Protein AF-A0AAE2HY94-F1 (afdb_monomer_lite)

Sequence (88 aa):
MANYTRLYPWTLRHPAVRSLTFRARIAYVELLADTGSDPDRVDANTLAHLTRKDHRETLIEAGLIRANGDGTYAVIQPSDPLAALGSA

Radius of gyration: 13.01 Å; chains: 1; bounding box: 30×34×27 Å

Structure (mmCIF, N/CA/C/O backbone):
data_AF-A0AAE2HY94-F1
#
_entry.id   AF-A0AAE2HY94-F1
#
loop_
_atom_site.group_PDB
_atom_site.id
_atom_site.type_symbol
_atom_site.label_atom_id
_atom_site.label_alt_id
_atom_site.label_comp_id
_atom_site.label_asym_id
_atom_site.label_entity_id
_atom_site.label_seq_id
_atom_site.pdbx_PDB_ins_code
_atom_site.Cartn_x
_atom_site.Cartn_y
_atom_site.Cartn_z
_atom_site.occupancy
_atom_site.B_iso_or_equiv
_atom_site.auth_seq_id
_atom_site.auth_comp_id
_atom_site.auth_asym_id
_atom_site.auth_atom_id
_atom_site.pdbx_PDB_model_num
ATOM 1 N N . MET A 1 1 ? 19.615 9.411 -11.970 1.00 43.16 1 MET A N 1
ATOM 2 C CA . MET A 1 1 ? 18.665 8.681 -12.840 1.00 43.16 1 MET A CA 1
ATOM 3 C C . MET A 1 1 ? 17.305 8.755 -12.177 1.00 43.16 1 MET A C 1
ATOM 5 O O . MET A 1 1 ? 17.241 8.516 -10.982 1.00 43.16 1 MET A O 1
ATOM 9 N N . ALA A 1 2 ? 16.259 9.161 -12.897 1.00 44.22 2 ALA A N 1
ATOM 10 C CA . ALA A 1 2 ? 14.904 9.135 -12.354 1.00 44.22 2 ALA A CA 1
ATOM 11 C C . ALA A 1 2 ? 14.435 7.673 -12.287 1.00 44.22 2 ALA A C 1
ATOM 13 O O . ALA A 1 2 ? 14.353 7.008 -13.321 1.00 44.22 2 ALA A O 1
ATOM 14 N N . ASN A 1 3 ? 14.194 7.165 -11.077 1.00 53.81 3 ASN A N 1
ATOM 15 C CA . ASN A 1 3 ? 13.596 5.852 -10.864 1.00 53.81 3 ASN A CA 1
ATOM 16 C C . ASN A 1 3 ? 12.099 5.972 -11.154 1.00 53.81 3 ASN A C 1
ATOM 18 O O . ASN A 1 3 ? 11.331 6.456 -10.332 1.00 53.81 3 ASN A O 1
ATOM 22 N N . TYR A 1 4 ? 11.691 5.602 -12.365 1.00 52.75 4 TYR A N 1
ATOM 23 C CA . TYR A 1 4 ? 10.277 5.553 -12.714 1.00 52.75 4 TYR A CA 1
ATOM 24 C C . TYR A 1 4 ? 9.702 4.210 -12.269 1.00 52.75 4 TYR A C 1
ATOM 26 O O . TYR A 1 4 ? 9.993 3.179 -12.879 1.00 52.75 4 TYR A O 1
ATOM 34 N N . THR A 1 5 ? 8.851 4.212 -11.246 1.00 63.62 5 THR A N 1
ATOM 35 C CA . THR A 1 5 ? 8.042 3.031 -10.935 1.00 63.62 5 THR A CA 1
ATOM 36 C C . THR A 1 5 ? 6.998 2.824 -12.019 1.00 63.62 5 THR A C 1
ATOM 38 O O . THR A 1 5 ? 6.185 3.702 -12.313 1.00 63.62 5 THR A O 1
ATOM 41 N N . ARG A 1 6 ? 6.990 1.625 -12.608 1.00 67.62 6 ARG A N 1
ATOM 42 C CA . ARG A 1 6 ? 5.911 1.205 -13.502 1.00 67.62 6 ARG A CA 1
ATOM 43 C C . ARG A 1 6 ? 4.666 0.919 -12.674 1.00 67.62 6 ARG A C 1
ATOM 45 O O . ARG A 1 6 ? 4.580 -0.104 -12.004 1.00 67.62 6 ARG A O 1
ATOM 52 N N . LEU A 1 7 ? 3.705 1.830 -12.747 1.00 70.06 7 LEU A N 1
ATOM 53 C CA . LEU A 1 7 ? 2.358 1.617 -12.239 1.00 70.06 7 LEU A CA 1
ATOM 54 C C . LEU A 1 7 ? 1.503 1.056 -13.361 1.00 70.06 7 LEU A C 1
ATOM 56 O O . LEU A 1 7 ? 1.284 1.711 -14.383 1.00 70.06 7 LEU A O 1
ATOM 60 N N . TYR A 1 8 ? 1.006 -0.157 -13.173 1.00 72.06 8 TYR A N 1
ATOM 61 C CA . TYR A 1 8 ? 0.101 -0.741 -14.142 1.00 72.06 8 TYR A CA 1
ATOM 62 C C . TYR A 1 8 ? -1.322 -0.202 -13.938 1.00 72.06 8 TYR A C 1
ATOM 64 O O . TYR A 1 8 ? -1.778 -0.072 -12.798 1.00 72.06 8 TYR A O 1
ATOM 72 N N . PRO A 1 9 ? -2.083 0.079 -15.014 1.00 72.69 9 PRO A N 1
ATOM 73 C CA . PRO A 1 9 ? -3.448 0.595 -14.890 1.00 72.69 9 PRO A CA 1
ATOM 74 C C . PRO A 1 9 ? -4.382 -0.291 -14.051 1.00 72.69 9 PRO A C 1
ATOM 76 O O . PRO A 1 9 ? -5.328 0.215 -13.444 1.00 72.69 9 PRO A O 1
ATOM 79 N N . TRP A 1 10 ? -4.137 -1.605 -14.001 1.00 75.31 10 TRP A N 1
ATOM 80 C CA . TRP A 1 10 ? -4.927 -2.539 -13.195 1.00 75.31 10 TRP A CA 1
ATOM 81 C C . TRP A 1 10 ? -4.651 -2.433 -11.693 1.00 75.31 10 TRP A C 1
ATOM 83 O O . TRP A 1 10 ? -5.565 -2.692 -10.914 1.00 75.31 10 TRP A O 1
ATOM 93 N N . THR A 1 11 ? -3.473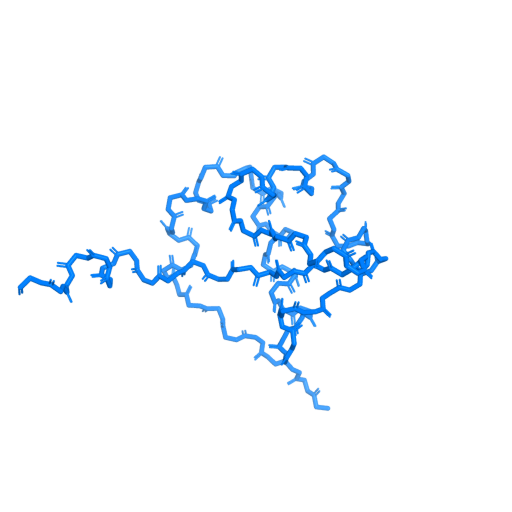 -1.966 -11.269 1.00 78.44 11 THR A N 1
ATOM 94 C CA . THR A 1 11 ? -3.139 -1.755 -9.851 1.00 78.44 11 THR A CA 1
ATOM 95 C C . THR A 1 11 ? -4.151 -0.820 -9.188 1.00 78.44 11 THR A C 1
ATOM 97 O O . THR A 1 11 ? -4.695 -1.128 -8.133 1.00 78.44 11 THR A O 1
ATOM 100 N N . LEU A 1 12 ? -4.514 0.279 -9.860 1.00 82.94 12 LEU A N 1
ATOM 101 C CA . LEU A 1 12 ? -5.523 1.228 -9.368 1.00 82.94 12 LEU A CA 1
ATOM 102 C C . LEU A 1 12 ? -6.960 0.690 -9.432 1.00 82.94 12 LEU A C 1
ATOM 104 O O . LEU A 1 12 ? -7.860 1.228 -8.784 1.00 82.94 12 LEU A O 1
ATOM 108 N N . ARG A 1 13 ? -7.193 -0.353 -10.233 1.00 83.94 13 ARG A N 1
ATOM 109 C CA . ARG A 1 13 ? -8.499 -1.004 -10.393 1.00 83.94 13 ARG A CA 1
ATOM 110 C C . ARG A 1 13 ? -8.679 -2.195 -9.452 1.00 83.94 13 ARG A C 1
ATOM 112 O O . ARG A 1 13 ? -9.811 -2.657 -9.315 1.00 83.94 13 ARG A O 1
ATOM 119 N N . HIS A 1 14 ? -7.611 -2.662 -8.803 1.00 86.00 14 HIS A N 1
ATOM 120 C CA . HIS A 1 14 ? -7.659 -3.791 -7.884 1.00 86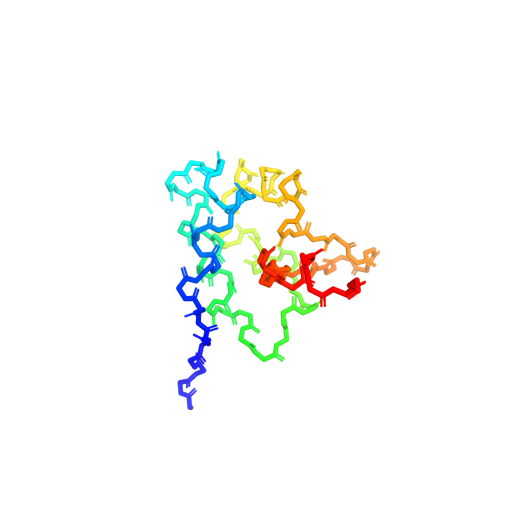.00 14 HIS A CA 1
ATOM 121 C C . HIS A 1 14 ? -8.617 -3.500 -6.710 1.00 86.00 14 HIS A C 1
ATOM 123 O O . HIS A 1 14 ? -8.576 -2.389 -6.168 1.00 86.00 14 HIS A O 1
ATOM 129 N N . PRO A 1 15 ? -9.468 -4.455 -6.280 1.00 87.44 15 PRO A N 1
ATOM 130 C CA . PRO A 1 15 ? -10.448 -4.229 -5.214 1.00 87.44 15 PRO A CA 1
ATOM 131 C C . PRO A 1 15 ? -9.840 -3.672 -3.923 1.00 87.44 15 PRO A C 1
ATOM 133 O O . PRO A 1 15 ? -10.387 -2.725 -3.367 1.00 87.44 15 PRO A O 1
ATOM 136 N N . ALA A 1 16 ? -8.671 -4.179 -3.517 1.00 87.06 16 ALA A N 1
ATOM 137 C CA . ALA A 1 16 ? -7.962 -3.709 -2.323 1.00 87.06 16 ALA A CA 1
ATOM 138 C C . ALA A 1 16 ? -7.511 -2.240 -2.411 1.00 87.06 16 ALA A C 1
ATOM 140 O O . ALA A 1 16 ? -7.420 -1.566 -1.397 1.00 87.06 16 ALA A O 1
ATOM 141 N N . VAL A 1 17 ? -7.256 -1.725 -3.620 1.00 88.94 17 VAL A N 1
ATOM 142 C CA . VAL A 1 17 ? -6.904 -0.312 -3.837 1.00 88.94 17 VAL A CA 1
ATOM 143 C C . VAL A 1 17 ? -8.172 0.531 -4.005 1.00 88.94 17 VAL A C 1
ATOM 145 O O . VAL A 1 17 ? -8.249 1.660 -3.525 1.00 88.94 17 VAL A O 1
ATOM 148 N N . ARG A 1 18 ? -9.215 -0.016 -4.643 1.00 89.44 18 ARG A N 1
ATOM 149 C CA . ARG A 1 18 ? -10.511 0.657 -4.830 1.00 89.44 18 ARG A CA 1
ATOM 150 C C . ARG A 1 18 ? -11.323 0.806 -3.544 1.00 89.44 18 ARG A C 1
ATOM 152 O O . ARG A 1 18 ? -12.167 1.696 -3.496 1.00 89.44 18 ARG A O 1
ATOM 159 N N . SER A 1 19 ? -11.106 -0.020 -2.529 1.00 88.44 19 SER A N 1
ATOM 160 C CA . SER A 1 19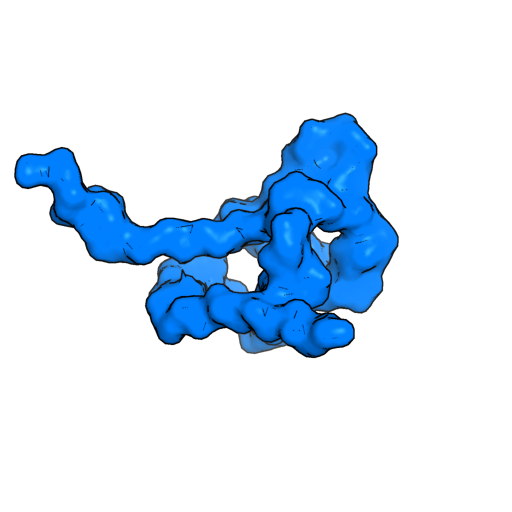 ? -11.751 0.141 -1.219 1.00 88.44 19 SER A CA 1
ATOM 161 C C . SER A 1 19 ? -11.149 1.292 -0.405 1.00 88.44 19 SER A C 1
ATOM 163 O O . SER A 1 19 ? -11.820 1.841 0.465 1.00 88.44 19 SER A O 1
ATOM 165 N N . LEU A 1 20 ? -9.918 1.710 -0.716 1.00 89.31 20 LEU A N 1
ATOM 166 C CA . LEU A 1 20 ? -9.245 2.810 -0.031 1.00 89.31 20 LEU A CA 1
ATOM 167 C C . LEU A 1 20 ? -9.914 4.162 -0.303 1.00 89.31 20 LEU A C 1
ATOM 169 O O . LEU A 1 20 ? -10.436 4.419 -1.397 1.00 89.31 20 LEU A O 1
ATOM 173 N N . THR A 1 21 ? -9.773 5.077 0.659 1.00 90.25 21 THR A N 1
ATOM 174 C CA . THR A 1 21 ? -10.044 6.507 0.450 1.00 90.25 21 THR A CA 1
ATOM 175 C C . THR A 1 21 ? -9.102 7.090 -0.607 1.00 90.25 21 THR A C 1
ATOM 177 O O . THR A 1 21 ? -7.996 6.593 -0.816 1.00 90.25 21 THR A O 1
ATOM 180 N N . PHE A 1 22 ? -9.502 8.187 -1.255 1.00 87.56 22 PHE A N 1
ATOM 181 C CA . PHE A 1 22 ? -8.679 8.834 -2.284 1.00 87.56 22 PHE A CA 1
ATOM 182 C C . PHE A 1 22 ? -7.263 9.180 -1.791 1.00 87.56 22 PHE A C 1
ATOM 184 O O . PHE A 1 22 ? -6.288 8.915 -2.489 1.00 87.56 22 PHE A O 1
ATOM 191 N N . ARG A 1 23 ? -7.136 9.690 -0.557 1.00 88.12 23 ARG A N 1
ATOM 192 C CA . ARG A 1 23 ? -5.834 10.015 0.050 1.00 88.12 23 ARG A CA 1
ATOM 193 C C . ARG A 1 23 ? -4.969 8.777 0.289 1.00 88.12 23 ARG A C 1
ATOM 195 O O . ARG A 1 23 ? -3.787 8.811 -0.026 1.00 88.12 23 ARG A O 1
ATOM 202 N N . ALA A 1 24 ? -5.554 7.681 0.776 1.00 88.44 24 ALA A N 1
ATOM 203 C CA . ALA A 1 24 ? -4.822 6.430 0.972 1.00 88.44 24 ALA A CA 1
ATOM 204 C C . ALA A 1 24 ? -4.350 5.819 -0.362 1.00 88.44 24 ALA A C 1
ATOM 206 O O . ALA A 1 24 ? -3.258 5.262 -0.421 1.00 88.44 24 ALA A O 1
ATOM 207 N N . ARG A 1 25 ? -5.116 5.982 -1.454 1.00 89.12 25 ARG A N 1
ATOM 208 C CA . ARG A 1 25 ? -4.667 5.575 -2.800 1.00 89.12 25 ARG A CA 1
ATOM 209 C C . ARG A 1 25 ? -3.472 6.384 -3.286 1.00 89.12 25 ARG A C 1
ATOM 211 O O . ARG A 1 25 ? -2.557 5.797 -3.849 1.00 89.12 25 ARG A O 1
ATOM 218 N N . ILE A 1 26 ? -3.484 7.704 -3.083 1.00 86.81 26 ILE A N 1
ATOM 219 C CA . ILE A 1 26 ? -2.345 8.562 -3.442 1.00 86.81 26 ILE A CA 1
ATOM 220 C C . ILE A 1 26 ? -1.108 8.140 -2.652 1.00 86.81 26 ILE A C 1
ATOM 222 O O . ILE A 1 26 ? -0.089 7.857 -3.265 1.00 86.81 26 ILE A O 1
ATOM 226 N N . ALA A 1 27 ? -1.227 7.994 -1.330 1.00 87.06 27 ALA A N 1
ATOM 227 C CA . ALA A 1 27 ? -0.107 7.582 -0.485 1.00 87.06 27 ALA A CA 1
ATOM 228 C C . ALA A 1 27 ? 0.476 6.218 -0.905 1.00 87.06 27 ALA A C 1
ATOM 230 O O . ALA A 1 27 ? 1.687 6.029 -0.919 1.00 87.06 27 ALA A O 1
ATOM 231 N N . TYR A 1 28 ? -0.377 5.270 -1.306 1.00 88.56 28 TYR A N 1
ATOM 232 C CA . TYR A 1 28 ? 0.065 3.986 -1.856 1.00 88.56 28 TYR A CA 1
ATOM 233 C C . TYR A 1 28 ? 0.833 4.130 -3.179 1.00 88.56 28 TYR A C 1
ATOM 235 O O . TYR A 1 28 ? 1.854 3.479 -3.383 1.00 88.56 28 TYR A O 1
ATOM 243 N N . VAL A 1 29 ? 0.360 4.993 -4.080 1.00 85.94 29 VAL A N 1
ATOM 244 C CA . VAL A 1 29 ? 1.035 5.279 -5.353 1.00 85.94 29 VAL A CA 1
ATOM 245 C C . VAL A 1 29 ? 2.384 5.962 -5.130 1.00 85.94 29 VAL A C 1
ATOM 247 O O . VAL A 1 29 ? 3.356 5.600 -5.788 1.00 85.94 29 VAL A O 1
ATOM 250 N N . GLU A 1 30 ? 2.450 6.915 -4.201 1.00 84.31 30 GLU A N 1
ATOM 251 C CA . GLU A 1 30 ? 3.689 7.591 -3.805 1.00 84.31 30 GLU A CA 1
ATOM 252 C C . GLU A 1 30 ? 4.688 6.606 -3.201 1.00 84.31 30 GLU A C 1
ATOM 254 O O . GLU A 1 30 ? 5.846 6.612 -3.600 1.00 84.31 30 GLU A O 1
ATOM 259 N N . LEU A 1 31 ? 4.231 5.697 -2.332 1.00 86.56 31 LEU A N 1
ATOM 260 C CA . LEU A 1 31 ? 5.063 4.613 -1.812 1.00 86.56 31 LEU A CA 1
ATOM 261 C C . LEU A 1 31 ? 5.635 3.757 -2.936 1.00 86.56 31 LEU A C 1
ATOM 263 O O . LEU A 1 31 ? 6.840 3.575 -3.000 1.00 86.56 31 LEU A O 1
ATOM 267 N N . LEU A 1 32 ? 4.801 3.275 -3.859 1.00 84.56 32 LEU A N 1
ATOM 268 C CA . LEU A 1 32 ? 5.291 2.491 -4.992 1.00 84.56 32 LEU A CA 1
ATOM 269 C C . LEU A 1 32 ? 6.321 3.266 -5.824 1.00 84.56 32 LEU A C 1
ATOM 271 O O . LEU A 1 32 ? 7.304 2.681 -6.282 1.00 84.56 32 LEU A O 1
ATOM 275 N N . ALA A 1 33 ? 6.096 4.564 -6.039 1.00 80.81 33 ALA A N 1
ATOM 276 C CA . ALA A 1 33 ? 7.010 5.437 -6.767 1.00 80.81 33 ALA A CA 1
ATOM 277 C C . ALA A 1 33 ? 8.366 5.590 -6.063 1.00 80.81 33 ALA A C 1
ATOM 279 O O . ALA A 1 33 ? 9.402 5.483 -6.714 1.00 80.81 33 ALA A O 1
ATOM 280 N N . ASP A 1 34 ? 8.348 5.801 -4.749 1.00 80.56 34 ASP A N 1
ATOM 281 C CA . ASP A 1 34 ? 9.543 6.045 -3.943 1.00 80.56 34 ASP A CA 1
ATOM 282 C C . ASP A 1 34 ? 10.365 4.768 -3.733 1.00 80.56 34 ASP A C 1
ATOM 284 O O . ASP A 1 34 ? 11.590 4.767 -3.855 1.00 80.56 34 ASP A O 1
ATOM 288 N N . THR A 1 35 ? 9.685 3.639 -3.517 1.00 78.56 35 THR A N 1
ATOM 289 C CA . THR A 1 35 ? 10.346 2.365 -3.222 1.00 78.56 35 THR A CA 1
ATOM 290 C C . THR A 1 35 ? 10.922 1.706 -4.463 1.00 78.56 35 THR A C 1
ATOM 292 O O . THR A 1 35 ? 11.842 0.911 -4.332 1.00 78.56 35 THR A O 1
ATOM 295 N N . GLY A 1 36 ? 10.409 2.037 -5.656 1.00 71.12 36 GLY A N 1
ATOM 296 C CA . GLY A 1 36 ? 10.987 1.742 -6.972 1.00 71.12 36 GLY A CA 1
ATOM 297 C C . GLY A 1 36 ? 11.681 0.385 -7.119 1.00 71.12 36 GLY A C 1
ATOM 298 O O . GLY A 1 36 ? 11.081 -0.585 -7.579 1.00 71.12 36 GLY A O 1
ATOM 299 N N . SER A 1 37 ? 12.974 0.360 -6.790 1.00 68.62 37 SER A N 1
ATOM 300 C CA . SER A 1 37 ? 13.897 -0.772 -6.918 1.00 68.62 37 SER A CA 1
ATOM 301 C C . SER A 1 37 ? 13.885 -1.780 -5.763 1.00 68.62 37 SER A C 1
ATOM 303 O O . SER A 1 37 ? 14.343 -2.900 -5.967 1.00 68.62 37 SER A O 1
ATOM 305 N N . ASP A 1 38 ? 13.397 -1.405 -4.580 1.00 80.88 38 ASP A N 1
ATOM 306 C CA . ASP A 1 38 ? 13.325 -2.273 -3.397 1.00 80.88 38 ASP A CA 1
ATOM 307 C C . ASP A 1 38 ? 11.977 -2.103 -2.665 1.00 80.88 38 ASP A C 1
ATOM 309 O O . ASP A 1 38 ? 11.904 -1.549 -1.565 1.00 80.88 38 ASP A O 1
ATOM 313 N N . PRO A 1 39 ? 10.865 -2.541 -3.287 1.00 83.19 39 PRO A N 1
ATOM 314 C CA . PRO A 1 39 ? 9.554 -2.497 -2.648 1.00 83.19 39 PRO A CA 1
ATOM 315 C C . PRO A 1 39 ? 9.452 -3.449 -1.455 1.00 83.19 39 PRO A C 1
ATOM 317 O O . PRO A 1 39 ? 8.553 -3.281 -0.638 1.00 83.19 39 PRO A O 1
ATOM 320 N N . ASP A 1 40 ? 10.343 -4.433 -1.333 1.00 86.19 40 ASP A N 1
ATOM 321 C CA . ASP A 1 40 ? 10.309 -5.415 -0.253 1.00 86.19 40 ASP A CA 1
ATOM 322 C C . ASP A 1 40 ? 10.915 -4.880 1.044 1.00 86.19 40 ASP A C 1
ATOM 324 O O . ASP A 1 40 ? 10.684 -5.472 2.102 1.00 86.19 40 ASP A O 1
ATOM 328 N N . ARG A 1 41 ? 11.661 -3.768 0.990 1.00 87.38 41 ARG A N 1
ATOM 329 C CA . ARG A 1 41 ? 12.420 -3.277 2.138 1.00 87.38 41 ARG A CA 1
ATOM 330 C C . ARG A 1 41 ? 12.386 -1.758 2.306 1.00 87.38 41 ARG A C 1
ATOM 332 O O . ARG A 1 41 ? 13.377 -1.053 2.151 1.00 87.38 41 ARG A O 1
ATOM 339 N N . VAL A 1 42 ? 11.234 -1.266 2.744 1.00 88.00 42 VAL A N 1
ATOM 340 C CA . VAL A 1 42 ? 10.993 0.136 3.109 1.00 88.00 42 VAL A CA 1
ATOM 341 C C . VAL A 1 42 ? 11.225 0.342 4.597 1.00 88.00 42 VAL A C 1
ATOM 343 O O . VAL A 1 42 ? 10.637 -0.361 5.420 1.00 88.00 42 VAL A O 1
ATOM 346 N N . ASP A 1 43 ? 12.047 1.310 4.986 1.00 87.69 43 ASP A N 1
ATOM 347 C CA . ASP A 1 43 ? 12.238 1.622 6.401 1.00 87.69 43 ASP A CA 1
ATOM 348 C C . ASP A 1 43 ? 11.021 2.348 7.014 1.00 87.69 43 ASP A C 1
ATOM 350 O O . ASP A 1 43 ? 10.201 2.971 6.332 1.00 87.69 43 ASP A O 1
ATOM 354 N N . ALA A 1 44 ? 10.897 2.274 8.341 1.00 84.94 44 ALA A N 1
ATOM 355 C CA . ALA A 1 44 ? 9.769 2.852 9.067 1.00 84.94 44 ALA A CA 1
ATOM 356 C C . ALA A 1 44 ? 9.649 4.383 8.933 1.00 84.94 44 ALA A C 1
ATOM 358 O O . ALA A 1 44 ? 8.533 4.898 9.032 1.00 84.94 44 ALA A O 1
ATOM 359 N N . ASN A 1 45 ? 10.756 5.106 8.724 1.00 83.88 45 ASN A N 1
ATOM 360 C CA . ASN A 1 45 ? 10.744 6.564 8.607 1.00 83.88 45 ASN A CA 1
ATOM 361 C C . ASN A 1 45 ? 10.234 6.987 7.232 1.00 83.88 45 ASN A C 1
ATOM 363 O O . ASN A 1 45 ? 9.358 7.846 7.157 1.00 83.88 45 ASN A O 1
ATOM 367 N N . THR A 1 46 ? 10.714 6.340 6.168 1.00 83.06 46 THR A N 1
ATOM 368 C CA . THR A 1 46 ? 10.202 6.511 4.801 1.00 83.06 46 THR A CA 1
ATOM 369 C C . THR A 1 46 ? 8.710 6.202 4.753 1.00 83.06 46 THR A C 1
ATOM 371 O O . THR A 1 46 ? 7.911 7.016 4.282 1.00 83.06 46 THR A O 1
ATOM 374 N N . LEU A 1 47 ? 8.296 5.088 5.368 1.00 84.50 47 LEU A N 1
ATOM 375 C CA . LEU A 1 47 ? 6.883 4.745 5.471 1.00 84.50 47 LEU A CA 1
ATOM 376 C C . LEU A 1 47 ? 6.081 5.824 6.217 1.00 84.50 47 LEU A C 1
ATOM 378 O O . LEU A 1 47 ? 5.021 6.221 5.743 1.00 84.50 47 LEU A O 1
ATOM 382 N N . ALA A 1 48 ? 6.559 6.314 7.362 1.00 84.00 48 ALA A N 1
ATOM 383 C CA . ALA A 1 48 ? 5.864 7.333 8.154 1.00 84.00 48 ALA A CA 1
ATOM 384 C C . ALA A 1 48 ? 5.830 8.718 7.483 1.00 84.00 48 ALA A C 1
ATOM 386 O O . ALA A 1 48 ? 4.907 9.496 7.724 1.00 84.00 48 ALA A O 1
ATOM 387 N N . HIS A 1 49 ? 6.825 9.035 6.654 1.00 81.50 49 HIS A N 1
ATOM 388 C CA . HIS A 1 49 ? 6.872 10.277 5.889 1.00 81.50 49 HIS A CA 1
ATOM 389 C C . HIS A 1 49 ? 5.817 10.286 4.776 1.00 81.50 49 HIS A C 1
ATOM 391 O O . HIS A 1 49 ? 5.099 11.271 4.610 1.00 81.50 49 HIS A O 1
ATOM 397 N N . LEU A 1 50 ? 5.692 9.167 4.057 1.00 76.81 50 LEU A N 1
ATOM 398 C CA . LEU A 1 50 ? 4.802 9.027 2.900 1.00 76.81 50 LEU A CA 1
ATOM 399 C C . LEU A 1 50 ? 3.372 8.637 3.293 1.00 76.81 50 LEU A C 1
ATOM 401 O O . LEU A 1 50 ? 2.402 9.017 2.640 1.00 76.81 50 LEU A O 1
ATOM 405 N N . THR A 1 51 ? 3.211 7.915 4.402 1.00 76.25 51 TH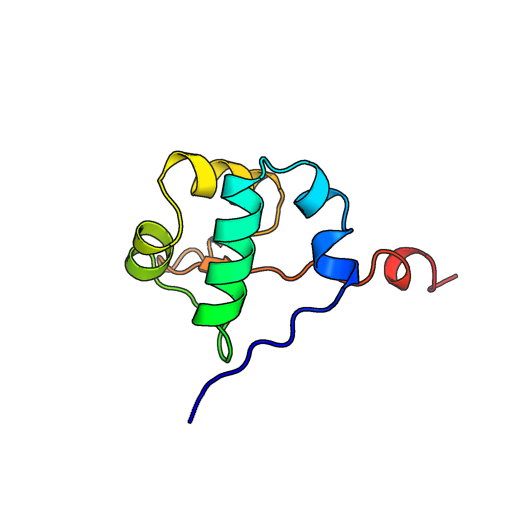R A N 1
ATOM 406 C CA . THR A 1 51 ? 1.900 7.557 4.945 1.00 76.25 51 THR A CA 1
ATOM 407 C C . THR A 1 51 ? 1.677 8.269 6.267 1.00 76.25 51 THR A C 1
ATOM 409 O O . THR A 1 51 ? 2.297 7.965 7.284 1.00 76.25 51 THR A O 1
ATOM 412 N N . ARG A 1 52 ? 0.722 9.209 6.290 1.00 73.56 52 ARG A N 1
ATOM 413 C CA . ARG A 1 52 ? 0.156 9.669 7.567 1.00 73.56 52 ARG A CA 1
ATOM 414 C C . ARG A 1 52 ? -0.314 8.442 8.355 1.00 73.56 52 ARG A C 1
ATOM 416 O O . ARG A 1 52 ? -0.813 7.494 7.747 1.00 73.56 52 ARG A O 1
ATOM 423 N N . LYS A 1 53 ? -0.186 8.473 9.686 1.00 66.38 53 LYS A N 1
ATOM 424 C CA . LYS A 1 53 ? -0.469 7.335 10.584 1.00 66.38 53 LYS A CA 1
ATOM 425 C C . LYS A 1 53 ? -1.774 6.598 10.233 1.00 66.38 53 LYS A C 1
ATOM 427 O O . LYS A 1 53 ? -1.758 5.381 10.090 1.00 66.38 53 LYS A O 1
ATOM 432 N N . ASP A 1 54 ? -2.845 7.344 9.969 1.00 75.06 54 ASP A N 1
ATOM 433 C CA . ASP A 1 54 ? -4.177 6.806 9.650 1.00 75.06 54 ASP A CA 1
ATOM 434 C C . ASP A 1 54 ? -4.224 6.009 8.328 1.00 75.06 54 ASP A C 1
ATOM 436 O O . ASP A 1 54 ? -5.037 5.104 8.149 1.00 75.06 54 ASP A O 1
ATOM 440 N N . HIS A 1 55 ? -3.349 6.323 7.369 1.00 84.25 55 HIS A N 1
ATOM 441 C CA . HIS A 1 55 ? -3.274 5.614 6.089 1.00 84.25 55 HIS A CA 1
ATOM 442 C C . HIS A 1 55 ? -2.447 4.338 6.185 1.00 84.25 55 HIS A C 1
ATOM 444 O O . HIS A 1 55 ? -2.748 3.375 5.487 1.00 84.25 55 HIS A O 1
ATOM 450 N N . ARG A 1 56 ? -1.447 4.302 7.070 1.00 84.75 56 ARG A N 1
ATOM 451 C CA . ARG A 1 56 ? -0.603 3.122 7.261 1.00 84.75 56 ARG A CA 1
ATOM 452 C C . ARG A 1 56 ? -1.420 1.905 7.695 1.00 84.75 56 ARG A C 1
ATOM 454 O O . ARG A 1 56 ? -1.278 0.847 7.095 1.00 84.75 56 ARG A O 1
ATOM 461 N N . GLU A 1 57 ? -2.271 2.056 8.708 1.00 86.81 57 GLU A N 1
ATOM 462 C CA . GLU A 1 57 ? -3.131 0.967 9.198 1.00 86.81 57 GLU A CA 1
ATOM 463 C C . GLU A 1 57 ? -4.083 0.490 8.097 1.00 86.81 57 GLU A C 1
ATOM 465 O O . GLU A 1 57 ? -4.114 -0.697 7.788 1.00 86.81 57 GLU A O 1
ATOM 470 N N . THR A 1 58 ? -4.728 1.431 7.399 1.00 89.12 58 THR A N 1
ATOM 471 C CA . THR A 1 58 ? -5.616 1.126 6.265 1.00 89.12 58 THR A CA 1
ATOM 472 C C . THR A 1 58 ? -4.902 0.312 5.170 1.00 89.12 58 THR A C 1
ATOM 474 O O . THR A 1 58 ? -5.473 -0.612 4.594 1.00 89.12 58 THR A O 1
ATOM 477 N N . LEU A 1 59 ? -3.648 0.648 4.851 1.00 90.00 59 LEU A N 1
ATOM 478 C CA . LEU A 1 59 ? -2.870 -0.041 3.816 1.00 90.00 59 LEU A CA 1
ATOM 479 C C . LEU A 1 59 ? -2.389 -1.430 4.262 1.00 90.00 59 LEU A C 1
ATOM 481 O O . LEU A 1 59 ? -2.308 -2.336 3.431 1.00 90.00 59 LEU A O 1
ATOM 485 N N . ILE A 1 60 ? -2.106 -1.609 5.556 1.00 89.50 60 ILE A N 1
ATOM 486 C CA . ILE A 1 60 ? -1.788 -2.916 6.145 1.00 89.50 60 ILE A CA 1
ATOM 487 C C . 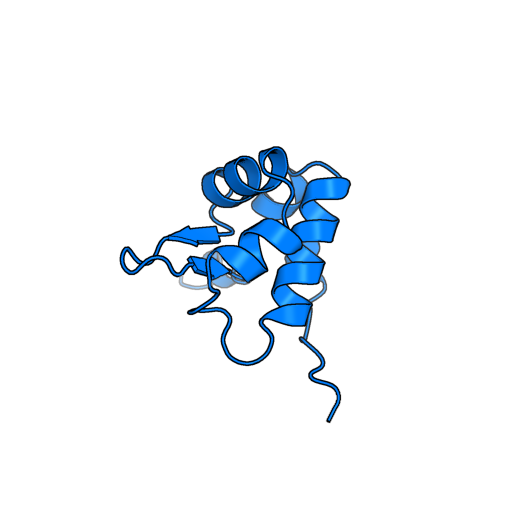ILE A 1 60 ? -3.024 -3.821 6.120 1.00 89.50 60 ILE A C 1
ATOM 489 O O . ILE A 1 60 ? -2.940 -4.955 5.656 1.00 89.50 60 ILE A O 1
ATOM 493 N N . GLU A 1 61 ? -4.181 -3.315 6.550 1.00 88.56 61 GLU A N 1
ATOM 494 C CA . GLU A 1 61 ? -5.452 -4.053 6.529 1.00 88.56 61 GLU A CA 1
ATOM 495 C C . GLU A 1 61 ? -5.864 -4.461 5.110 1.00 88.56 61 GLU A C 1
ATOM 497 O O . GLU A 1 61 ? -6.350 -5.569 4.892 1.00 88.56 61 GLU A O 1
ATOM 502 N N . ALA A 1 62 ? -5.613 -3.597 4.123 1.00 87.81 62 ALA A N 1
ATOM 503 C CA . ALA A 1 62 ? -5.853 -3.893 2.713 1.00 87.81 62 ALA A CA 1
ATOM 504 C C . ALA A 1 62 ? -4.855 -4.906 2.110 1.00 87.81 62 ALA A C 1
ATOM 506 O O . ALA A 1 62 ? -4.995 -5.271 0.942 1.00 87.81 62 ALA A O 1
ATOM 507 N N . GLY A 1 63 ? -3.837 -5.342 2.8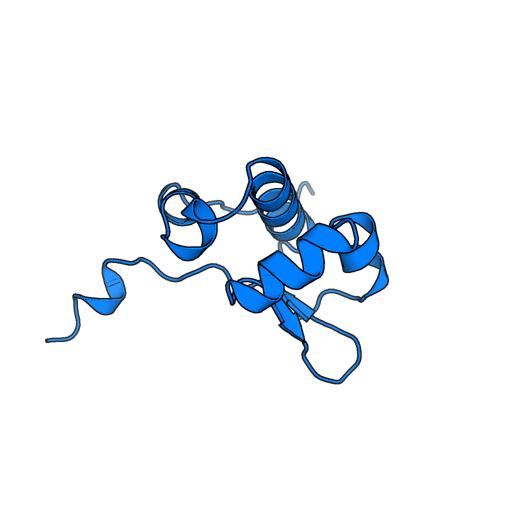62 1.00 89.94 63 GLY A N 1
ATOM 508 C CA . GLY A 1 63 ? -2.796 -6.258 2.387 1.00 89.94 63 GLY A CA 1
ATOM 509 C C . GLY A 1 63 ? -1.825 -5.633 1.381 1.00 89.94 63 GLY A C 1
ATOM 510 O O . GLY A 1 63 ? -1.127 -6.353 0.670 1.00 89.94 63 GLY A O 1
ATOM 511 N N . LEU A 1 64 ? -1.783 -4.301 1.299 1.00 90.69 64 LEU A N 1
ATOM 512 C CA . LEU A 1 64 ? -0.915 -3.550 0.387 1.00 90.69 64 LEU A CA 1
ATOM 513 C C . LEU A 1 64 ? 0.432 -3.200 1.027 1.00 90.69 64 LEU A C 1
ATOM 515 O O . LEU A 1 64 ? 1.368 -2.827 0.325 1.00 90.69 64 LEU A O 1
ATOM 519 N N . ILE A 1 65 ? 0.535 -3.328 2.352 1.00 91.81 65 ILE A N 1
ATOM 520 C CA . ILE A 1 65 ? 1.775 -3.194 3.117 1.00 91.81 65 ILE A CA 1
ATOM 521 C C . ILE A 1 65 ? 1.884 -4.362 4.093 1.00 91.81 65 ILE A C 1
ATOM 523 O O . ILE A 1 65 ? 0.913 -4.718 4.758 1.00 91.81 65 ILE A O 1
ATOM 527 N N . ARG A 1 66 ? 3.084 -4.926 4.229 1.00 92.38 66 ARG A N 1
ATOM 528 C CA . ARG A 1 66 ? 3.385 -5.996 5.185 1.00 92.38 66 ARG A CA 1
ATOM 529 C C . ARG A 1 66 ? 4.629 -5.650 5.993 1.00 92.38 66 ARG A C 1
ATOM 531 O O . ARG A 1 66 ? 5.633 -5.258 5.420 1.00 92.38 66 ARG A O 1
ATOM 538 N N . ALA A 1 67 ? 4.589 -5.816 7.311 1.00 91.00 67 ALA A N 1
ATOM 539 C CA . ALA A 1 67 ? 5.784 -5.680 8.146 1.00 91.00 67 ALA A CA 1
ATOM 540 C C . ALA A 1 67 ? 6.692 -6.915 8.003 1.00 91.00 67 ALA A C 1
ATOM 542 O O . ALA A 1 67 ? 6.201 -8.042 8.051 1.00 91.00 67 ALA A O 1
ATOM 543 N N . ASN A 1 68 ? 8.004 -6.707 7.882 1.00 89.44 68 ASN A N 1
ATOM 544 C CA . ASN A 1 68 ? 8.990 -7.787 7.734 1.00 89.44 68 ASN A CA 1
ATOM 545 C C . ASN A 1 68 ? 9.542 -8.309 9.075 1.00 89.44 68 ASN A C 1
ATOM 547 O O . ASN A 1 68 ? 10.254 -9.307 9.105 1.00 89.44 68 ASN A O 1
ATOM 551 N N . GLY A 1 69 ? 9.227 -7.647 10.194 1.00 86.56 69 GLY A N 1
ATOM 552 C CA . GLY A 1 69 ? 9.688 -8.033 11.536 1.00 86.56 69 GLY A CA 1
ATOM 553 C C . GLY A 1 69 ? 11.068 -7.492 11.932 1.00 86.56 69 GLY A C 1
ATOM 554 O O . GLY A 1 69 ? 11.409 -7.532 13.109 1.00 86.56 69 GLY A O 1
ATOM 555 N N . ASP A 1 70 ? 11.824 -6.912 10.998 1.00 89.75 70 ASP A N 1
ATOM 556 C CA . ASP A 1 70 ? 13.112 -6.233 11.233 1.00 89.75 70 ASP A CA 1
ATOM 557 C C . ASP A 1 70 ? 12.980 -4.696 11.288 1.00 89.75 70 ASP A C 1
ATOM 559 O O . ASP A 1 70 ? 13.961 -3.966 11.175 1.00 89.75 70 ASP A O 1
ATOM 563 N N . GLY A 1 71 ? 11.751 -4.191 11.440 1.00 85.06 71 GLY A N 1
ATOM 564 C CA . GLY A 1 71 ? 11.447 -2.759 11.389 1.00 85.06 71 GLY A CA 1
ATOM 565 C C . GLY A 1 71 ? 11.285 -2.199 9.972 1.00 85.06 71 GLY A C 1
ATOM 566 O O . GLY A 1 71 ? 10.976 -1.014 9.836 1.00 85.06 71 GLY A O 1
ATOM 567 N N . THR A 1 72 ? 11.430 -3.034 8.938 1.00 90.25 72 THR A N 1
ATOM 568 C CA . THR A 1 72 ? 11.116 -2.683 7.549 1.00 90.25 72 THR A CA 1
ATOM 569 C C . THR A 1 72 ? 9.749 -3.216 7.117 1.00 90.25 72 THR A C 1
ATOM 571 O O . THR A 1 72 ? 9.118 -4.033 7.803 1.00 90.25 72 THR A O 1
ATOM 574 N N . TYR A 1 73 ? 9.272 -2.721 5.980 1.00 91.12 73 TYR A N 1
ATOM 575 C CA . TYR A 1 73 ? 7.980 -3.048 5.399 1.00 91.12 73 TYR A CA 1
ATOM 576 C C . TYR A 1 73 ? 8.135 -3.378 3.920 1.00 91.12 73 TYR A C 1
ATOM 578 O O . TYR A 1 73 ? 8.920 -2.745 3.226 1.00 91.12 73 TYR A O 1
ATOM 586 N N . ALA A 1 74 ? 7.335 -4.319 3.437 1.00 90.62 74 ALA A N 1
ATOM 587 C CA . ALA A 1 74 ? 7.156 -4.588 2.023 1.00 90.62 74 ALA A CA 1
ATOM 588 C C . ALA A 1 74 ? 5.890 -3.885 1.515 1.00 90.62 74 ALA A C 1
ATOM 590 O O . ALA A 1 74 ? 4.822 -4.018 2.122 1.00 90.62 74 ALA A O 1
ATOM 591 N N . VAL A 1 75 ? 5.992 -3.170 0.397 1.00 89.56 75 VAL A N 1
ATOM 592 C CA . VAL A 1 75 ? 4.863 -2.600 -0.345 1.00 89.56 75 VAL A CA 1
ATOM 593 C C . VAL A 1 75 ? 4.463 -3.585 -1.431 1.00 89.56 75 VAL A C 1
ATOM 595 O O . VAL A 1 75 ? 5.197 -3.843 -2.383 1.00 89.56 75 VAL A O 1
ATOM 598 N N . ILE A 1 76 ? 3.268 -4.141 -1.293 1.00 88.00 76 ILE A N 1
ATOM 599 C CA . ILE A 1 76 ? 2.773 -5.183 -2.179 1.00 88.00 76 ILE A CA 1
ATOM 600 C C . ILE A 1 76 ? 2.028 -4.528 -3.336 1.00 88.00 76 ILE A C 1
ATOM 602 O O . ILE A 1 76 ? 1.020 -3.841 -3.149 1.00 88.00 76 ILE A O 1
ATOM 606 N N . GLN A 1 77 ? 2.510 -4.760 -4.558 1.00 82.69 77 GLN A N 1
ATOM 607 C CA . GLN A 1 77 ? 1.685 -4.574 -5.745 1.00 82.69 77 GLN A CA 1
ATOM 608 C C . GLN A 1 77 ? 0.746 -5.773 -5.870 1.00 82.69 77 GLN A C 1
ATOM 610 O O . GLN A 1 77 ? 1.236 -6.896 -6.008 1.00 82.69 77 GLN A O 1
ATOM 615 N N . PRO A 1 78 ? -0.584 -5.582 -5.813 1.00 79.44 78 PRO A N 1
ATOM 616 C CA . PRO A 1 78 ? -1.501 -6.677 -6.052 1.00 79.44 78 PRO A CA 1
ATOM 617 C C . PRO A 1 78 ? -1.259 -7.216 -7.462 1.00 79.44 78 PRO A C 1
ATOM 619 O O . PRO A 1 78 ? -1.181 -6.450 -8.431 1.00 79.44 78 PRO A O 1
ATOM 622 N N . SER A 1 79 ? -1.111 -8.534 -7.561 1.00 71.50 79 SER A N 1
ATOM 623 C CA . SER A 1 79 ? -1.025 -9.217 -8.844 1.00 71.50 79 SER A CA 1
ATOM 624 C C . SER A 1 79 ? -2.321 -9.026 -9.632 1.00 71.50 79 SER A C 1
ATOM 626 O O . SER A 1 79 ? -3.365 -8.657 -9.085 1.00 71.50 79 SER A O 1
ATOM 628 N N . ASP A 1 80 ? -2.232 -9.217 -10.948 1.00 59.03 80 ASP A N 1
ATOM 629 C CA . ASP A 1 80 ? -3.365 -9.065 -11.855 1.00 59.03 80 ASP A CA 1
ATOM 630 C C . ASP A 1 80 ? -4.586 -9.842 -11.314 1.00 59.03 80 ASP A C 1
ATOM 632 O O . ASP A 1 80 ? -4.472 -11.051 -11.085 1.00 59.03 80 ASP A O 1
ATOM 636 N N . PRO A 1 81 ? -5.753 -9.202 -11.099 1.00 53.44 81 PRO A N 1
ATOM 637 C CA . PRO A 1 81 ? -6.956 -9.915 -10.675 1.00 53.44 81 PRO A CA 1
ATOM 638 C C . PRO A 1 81 ? -7.351 -11.042 -11.649 1.00 53.44 81 PRO A C 1
ATOM 640 O O . PRO A 1 81 ? -8.031 -11.979 -11.238 1.00 53.44 81 PRO A O 1
ATOM 643 N N . LEU A 1 82 ? -6.902 -10.993 -12.913 1.00 50.38 82 LEU A N 1
ATOM 644 C CA . LEU A 1 82 ? -7.079 -12.074 -13.890 1.00 50.38 82 LEU A CA 1
ATOM 645 C C . LEU A 1 82 ? -6.079 -13.229 -13.732 1.00 50.38 82 LEU A C 1
ATOM 647 O O . LEU A 1 82 ? -6.399 -14.345 -14.131 1.00 50.38 82 LEU A O 1
ATOM 651 N N . ALA A 1 83 ? -4.910 -13.019 -13.118 1.00 47.28 83 ALA A N 1
ATOM 652 C CA . ALA A 1 83 ? -3.949 -14.099 -12.871 1.00 47.28 83 ALA A CA 1
ATOM 653 C C . ALA A 1 83 ? -4.489 -15.131 -11.864 1.00 47.28 83 ALA A C 1
ATOM 655 O O . ALA A 1 83 ? -4.178 -16.313 -11.969 1.00 47.28 83 ALA A O 1
ATOM 656 N N . ALA A 1 84 ? -5.362 -14.711 -10.940 1.00 43.91 84 ALA A N 1
ATOM 657 C CA . ALA A 1 84 ? -6.073 -15.613 -10.030 1.00 43.91 84 ALA A CA 1
ATOM 658 C C . ALA A 1 84 ? -7.189 -16.432 -10.716 1.00 43.91 84 ALA A C 1
ATOM 660 O O . ALA A 1 84 ? -7.653 -17.422 -10.157 1.00 43.91 84 ALA A O 1
ATOM 661 N N . LEU A 1 85 ? -7.624 -16.029 -11.917 1.00 46.88 85 LEU A N 1
ATOM 662 C CA . LEU A 1 85 ? -8.691 -16.676 -12.693 1.00 46.88 85 LEU A CA 1
ATOM 663 C C . LEU A 1 85 ? -8.154 -17.567 -13.831 1.00 46.88 85 LEU A C 1
ATOM 665 O O . LEU A 1 85 ? -8.941 -18.205 -14.523 1.00 46.88 85 LEU A O 1
ATOM 669 N N . GLY A 1 86 ? -6.833 -17.613 -14.035 1.00 43.97 86 GLY A N 1
ATOM 670 C CA . GLY A 1 86 ? -6.173 -18.302 -15.148 1.00 43.97 86 GLY A CA 1
ATOM 671 C C . GLY A 1 86 ? -5.126 -19.317 -14.692 1.00 43.97 86 GLY A C 1
ATOM 672 O O . GLY A 1 86 ? -3.949 -19.185 -15.010 1.00 43.97 86 GLY A O 1
ATOM 673 N N . SER A 1 87 ? -5.542 -20.318 -13.919 1.00 41.28 87 SER A N 1
ATOM 674 C CA . SER A 1 87 ? -4.773 -21.542 -13.629 1.00 41.28 87 SER A CA 1
ATOM 675 C C . SER A 1 87 ? -5.740 -22.703 -13.363 1.00 41.28 87 SER A C 1
ATOM 677 O O . SER A 1 87 ? -5.659 -23.372 -12.334 1.00 41.28 87 SER A O 1
ATOM 679 N N . ALA A 1 88 ? -6.699 -22.878 -14.275 1.00 40.53 88 ALA A N 1
ATOM 680 C CA . ALA A 1 88 ? -7.598 -24.026 -14.350 1.00 40.53 88 ALA A CA 1
ATOM 681 C C . ALA A 1 88 ? -7.340 -24.779 -15.657 1.00 40.53 88 ALA A C 1
ATOM 683 O O . ALA A 1 88 ? -7.106 -24.089 -16.678 1.00 40.53 88 ALA A O 1
#

Foldseek 3Di:
DQLAQDDDPCLCVDPLNVVDDPLLNQLLVVLSRVCRPNLAWAAPVNNCVSDPPVSSVSCVVSVQWDDPVPRTIHGDRDDRPCVVVPDD

pLDDT: mean 78.46, std 14.41, range [40.53, 92.38]

Secondary structure (DSSP, 8-state):
--------TTGGGSHHHHTS-HHHHHHHHHHHHHHTT-TT-EEHHHHHHHS-HHHHHHHHHTTSEEE-SSSEEEEPPPPPTTGGGS--